Protein AF-A0A967HI14-F1 (afdb_monomer_lite)

Secondary structure (DSSP, 8-state):
------SSPPSSS-EE-S---GGG----HHHHHHHTSS-TT-SSSSHHHHHHHHHHHTT---EE-TT-----------HHHHHHHHHHHHHHHHHHHH--

Structure (mmCIF, N/CA/C/O backbone):
data_AF-A0A967HI14-F1
#
_entry.id   AF-A0A967HI14-F1
#
loop_
_atom_site.group_PDB
_atom_site.id
_atom_site.type_symbol
_atom_site.label_atom_id
_atom_site.label_alt_id
_atom_site.label_comp_id
_atom_site.label_asym_id
_atom_site.label_entity_id
_atom_site.label_seq_id
_atom_site.pdbx_PDB_ins_code
_atom_site.Cartn_x
_atom_site.Cartn_y
_atom_site.Cartn_z
_atom_site.occupancy
_atom_site.B_iso_or_equiv
_atom_site.auth_seq_id
_atom_site.auth_comp_id
_atom_site.auth_asym_id
_atom_site.auth_atom_id
_atom_site.pdbx_PDB_model_num
ATOM 1 N N . VAL A 1 1 ? -11.064 11.615 -6.977 1.00 49.56 1 VAL A N 1
ATOM 2 C CA . VAL A 1 1 ? -10.741 11.127 -5.615 1.00 49.56 1 VAL A CA 1
ATOM 3 C C . VAL A 1 1 ? -9.392 11.714 -5.226 1.00 49.56 1 VAL A C 1
ATOM 5 O O . VAL A 1 1 ? -8.490 11.673 -6.054 1.00 49.56 1 VAL A O 1
ATOM 8 N N . ARG A 1 2 ? -9.273 12.355 -4.058 1.00 52.00 2 ARG A N 1
ATOM 9 C CA . ARG A 1 2 ? -8.016 12.944 -3.564 1.00 52.00 2 ARG A CA 1
ATOM 10 C C . ARG A 1 2 ? -7.444 11.979 -2.528 1.00 52.00 2 ARG A C 1
ATOM 12 O O . ARG A 1 2 ? -8.029 11.852 -1.464 1.00 52.00 2 ARG A O 1
ATOM 19 N N . ALA A 1 3 ? -6.359 11.289 -2.868 1.00 62.66 3 ALA A N 1
ATOM 20 C CA . ALA A 1 3 ? -5.620 10.463 -1.921 1.00 62.66 3 ALA A CA 1
ATOM 21 C C . ALA A 1 3 ? -4.571 11.336 -1.223 1.00 62.66 3 ALA A C 1
ATOM 23 O O . ALA A 1 3 ? -3.838 12.072 -1.888 1.00 62.66 3 ALA A O 1
ATOM 24 N N . GLU A 1 4 ? -4.508 11.275 0.102 1.00 71.94 4 GLU A N 1
ATOM 25 C CA . GLU A 1 4 ? -3.537 12.022 0.899 1.00 71.94 4 GLU A CA 1
ATOM 26 C C . GLU A 1 4 ? -2.624 11.058 1.646 1.00 71.94 4 GLU A C 1
ATOM 28 O O . GLU A 1 4 ? -3.076 10.061 2.203 1.00 71.94 4 GLU A O 1
ATOM 33 N N . HIS A 1 5 ? -1.328 11.364 1.667 1.00 72.94 5 HIS A N 1
ATOM 34 C CA . HIS A 1 5 ? -0.384 10.618 2.486 1.00 72.94 5 HIS A CA 1
ATOM 35 C C . HIS A 1 5 ? -0.426 11.169 3.914 1.00 72.94 5 HIS A C 1
ATOM 37 O O . HIS A 1 5 ? 0.051 12.279 4.175 1.00 72.94 5 HIS A O 1
ATOM 43 N N . ILE A 1 6 ? -1.013 10.394 4.826 1.00 76.75 6 ILE A N 1
ATOM 44 C CA . ILE A 1 6 ? -1.082 10.723 6.251 1.00 76.75 6 ILE A CA 1
ATOM 45 C C . ILE A 1 6 ? 0.327 10.597 6.837 1.00 76.75 6 ILE A C 1
ATOM 47 O O . ILE A 1 6 ? 0.860 9.500 6.968 1.00 76.75 6 ILE A O 1
ATOM 51 N N . ARG A 1 7 ? 0.946 11.733 7.175 1.00 71.12 7 ARG A N 1
ATOM 52 C CA . ARG A 1 7 ? 2.311 11.767 7.733 1.00 71.12 7 ARG A CA 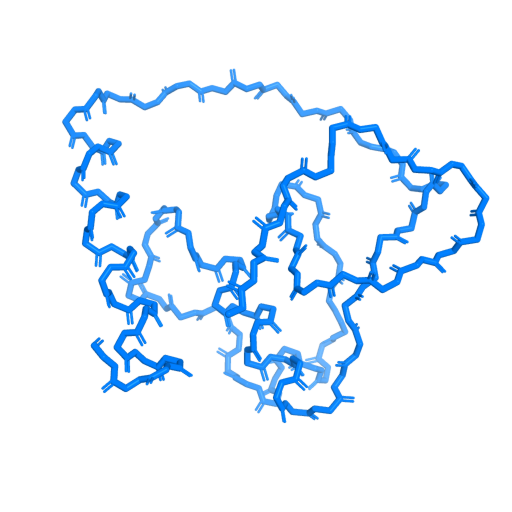1
ATOM 53 C C . ARG A 1 7 ? 2.360 11.447 9.223 1.00 71.12 7 ARG A C 1
ATOM 55 O O . ARG A 1 7 ? 3.368 10.935 9.694 1.00 71.12 7 ARG A O 1
ATOM 62 N N . GLU A 1 8 ? 1.289 11.759 9.943 1.00 79.50 8 GLU A N 1
ATOM 63 C CA . GLU A 1 8 ? 1.150 11.491 11.372 1.00 79.50 8 GLU A CA 1
ATOM 64 C C . GLU A 1 8 ? -0.063 10.597 11.587 1.00 79.50 8 GLU A C 1
ATOM 66 O O . GLU A 1 8 ? -1.192 11.005 11.325 1.00 79.50 8 GLU A O 1
ATOM 71 N N . VAL A 1 9 ? 0.176 9.369 12.045 1.00 77.69 9 VAL A N 1
ATOM 72 C CA . VAL A 1 9 ? -0.884 8.406 12.345 1.00 77.69 9 VAL A CA 1
ATOM 73 C C . VAL A 1 9 ? -1.590 8.850 13.633 1.00 77.69 9 VAL A C 1
ATOM 75 O O . VAL A 1 9 ? -0.952 8.863 14.691 1.00 77.69 9 VAL A O 1
ATOM 78 N N . PRO A 1 10 ? -2.892 9.200 13.590 1.00 83.38 10 PRO A N 1
ATOM 79 C CA . PRO A 1 10 ? -3.648 9.515 14.793 1.00 83.38 10 PRO A CA 1
ATOM 80 C C . PRO A 1 10 ? -3.604 8.346 15.776 1.00 83.38 10 PRO A C 1
ATOM 82 O O . PRO A 1 10 ? -3.842 7.199 15.396 1.00 83.38 10 PRO A O 1
ATOM 85 N N . ARG A 1 11 ? -3.313 8.634 17.047 1.00 83.50 11 ARG A N 1
ATOM 86 C CA . ARG A 1 11 ? -3.329 7.625 18.113 1.00 83.50 11 ARG A CA 1
ATOM 87 C C . ARG A 1 11 ? -4.761 7.217 18.458 1.00 83.50 11 ARG A C 1
ATOM 89 O O . ARG A 1 11 ? -5.693 8.007 18.329 1.00 83.50 11 ARG A O 1
ATOM 96 N N . GLY A 1 12 ? -4.909 6.007 18.992 1.00 87.25 12 GLY A N 1
ATOM 97 C CA . GLY A 1 12 ? -6.172 5.510 19.532 1.00 87.25 12 GLY A CA 1
ATOM 98 C C . GLY A 1 1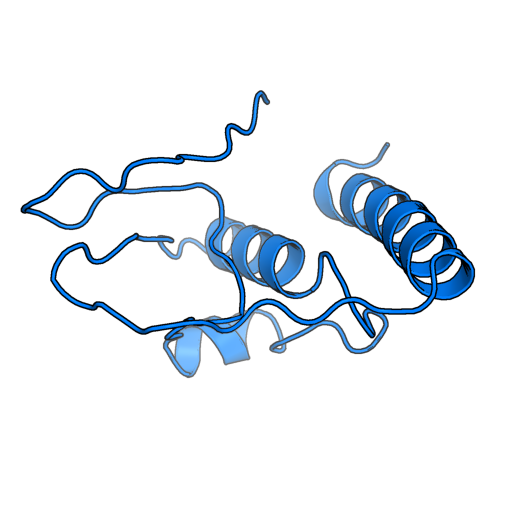2 ? -6.817 4.450 18.647 1.00 87.25 12 GLY A C 1
ATOM 99 O O . GLY A 1 12 ? -6.194 3.440 18.324 1.00 87.25 12 GLY A O 1
ATOM 100 N N . THR A 1 13 ? -8.093 4.637 18.322 1.00 91.62 13 THR A N 1
ATOM 101 C CA . THR A 1 13 ? -8.913 3.623 17.650 1.00 91.62 13 THR A CA 1
ATOM 102 C C . THR A 1 13 ? -8.537 3.441 16.178 1.00 91.62 13 THR A C 1
ATOM 104 O O . THR A 1 13 ? -8.240 4.435 15.511 1.00 91.62 13 THR A O 1
ATOM 107 N N . PRO A 1 14 ? -8.620 2.211 15.635 1.00 94.81 14 PRO A N 1
ATOM 108 C CA . PRO A 1 14 ? -8.435 1.976 14.208 1.00 94.81 14 PRO A CA 1
ATOM 109 C C . PRO A 1 14 ? -9.356 2.845 13.349 1.00 94.81 14 PRO A C 1
ATOM 111 O O . PRO A 1 14 ? -10.532 3.021 13.676 1.00 94.81 14 PRO A O 1
ATOM 114 N N . TYR A 1 15 ? -8.833 3.354 12.237 1.00 93.56 15 TYR A N 1
ATOM 115 C CA . TYR A 1 15 ? -9.567 4.236 11.330 1.00 93.56 15 TYR A CA 1
ATOM 116 C C . TYR A 1 15 ? -9.413 3.796 9.876 1.00 93.56 15 TYR A C 1
ATOM 118 O O . TYR A 1 15 ? -8.446 3.131 9.506 1.00 93.56 15 TYR A O 1
ATOM 126 N N . ARG A 1 16 ? -10.412 4.147 9.061 1.00 94.94 16 ARG A N 1
ATOM 127 C CA . ARG A 1 16 ? -10.493 3.769 7.646 1.00 94.94 16 ARG A CA 1
ATOM 128 C C . ARG A 1 16 ? -9.580 4.628 6.788 1.00 94.94 16 ARG A C 1
ATOM 130 O O . ARG A 1 16 ? -9.504 5.837 6.984 1.00 94.94 16 ARG A O 1
ATOM 137 N N . VAL A 1 17 ? -8.957 3.978 5.816 1.00 94.88 17 VAL A N 1
ATOM 138 C CA . VAL A 1 17 ? -8.165 4.593 4.749 1.00 94.88 17 VAL A CA 1
ATOM 139 C C . VAL A 1 17 ? -8.472 3.883 3.434 1.00 94.88 17 VAL A C 1
ATOM 141 O O . VAL A 1 17 ? -9.065 2.804 3.441 1.00 94.88 17 VAL A O 1
ATOM 144 N N . ASP A 1 18 ? -8.065 4.475 2.316 1.00 93.50 18 ASP A N 1
ATOM 145 C CA . ASP A 1 18 ? -8.234 3.850 0.999 1.00 93.50 18 ASP A CA 1
ATOM 146 C C . ASP A 1 18 ? -7.183 2.757 0.751 1.00 93.50 18 ASP A C 1
ATOM 148 O O . ASP A 1 18 ? -7.461 1.746 0.109 1.00 93.50 18 ASP A O 1
ATOM 152 N N . TRP A 1 19 ? -5.971 2.944 1.280 1.00 95.06 19 TRP A N 1
ATOM 153 C CA . TRP A 1 19 ? -4.852 2.019 1.131 1.00 95.06 19 TRP A CA 1
ATOM 154 C C . TRP A 1 19 ? -3.800 2.233 2.230 1.00 95.06 19 TRP A C 1
ATOM 156 O O . TRP A 1 19 ? -3.820 3.249 2.929 1.00 95.06 19 TRP A O 1
ATOM 166 N N . VAL A 1 20 ? -2.897 1.264 2.383 1.00 94.25 20 VAL A N 1
ATOM 167 C CA . VAL A 1 20 ? -1.730 1.315 3.278 1.00 94.25 20 VAL A CA 1
ATOM 168 C C . VAL A 1 20 ? -0.501 0.762 2.558 1.00 94.25 20 VAL A C 1
ATOM 170 O O . VAL A 1 20 ? -0.647 -0.062 1.653 1.00 94.25 20 VAL A O 1
ATOM 173 N N . ASP A 1 21 ? 0.689 1.180 2.987 1.00 91.31 21 ASP A N 1
ATOM 174 C CA . ASP A 1 21 ? 1.955 0.674 2.453 1.00 91.31 21 ASP A CA 1
ATOM 175 C C . ASP A 1 21 ? 2.150 -0.818 2.782 1.00 91.31 21 ASP A C 1
AT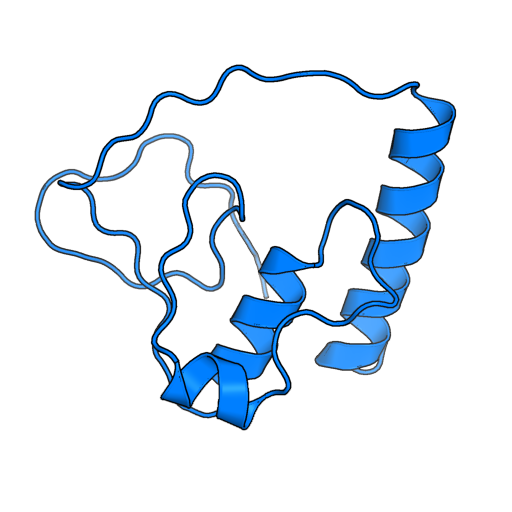OM 177 O O . ASP A 1 21 ? 1.926 -1.272 3.910 1.00 91.31 21 ASP A O 1
ATOM 181 N N . GLY A 1 22 ? 2.673 -1.575 1.816 1.00 91.31 22 GLY A N 1
ATOM 182 C CA . GLY A 1 22 ? 2.992 -2.997 1.969 1.00 91.31 22 GLY A CA 1
ATOM 183 C C . GLY A 1 22 ? 4.111 -3.306 2.974 1.00 91.31 22 GLY A C 1
ATOM 184 O O . GLY A 1 22 ? 4.280 -4.465 3.351 1.00 91.31 22 GLY A O 1
ATOM 185 N N . CYS A 1 23 ? 4.855 -2.299 3.450 1.00 91.00 23 CYS A N 1
ATOM 186 C CA . CYS A 1 23 ? 5.941 -2.481 4.423 1.00 91.00 23 CYS A CA 1
ATOM 187 C C . CYS A 1 23 ? 5.458 -3.041 5.772 1.00 91.00 23 CYS A C 1
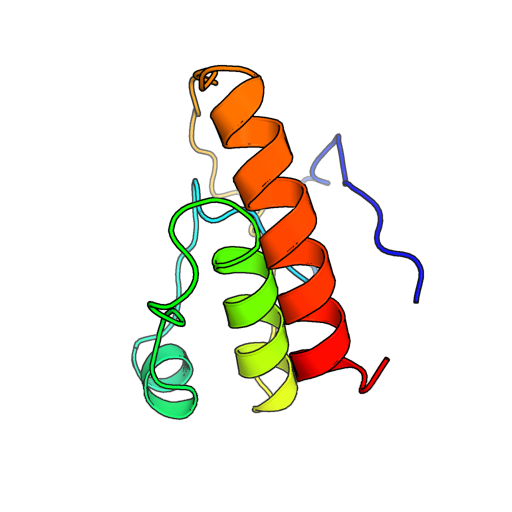ATOM 189 O O . CYS A 1 23 ? 6.224 -3.697 6.475 1.00 91.00 23 CYS A O 1
ATOM 191 N N . CYS A 1 24 ? 4.187 -2.813 6.121 1.00 92.25 24 CYS A N 1
ATOM 192 C CA . CYS A 1 24 ? 3.540 -3.388 7.294 1.00 92.25 24 CYS A CA 1
ATOM 193 C C . CYS A 1 24 ? 2.039 -3.581 7.028 1.00 92.25 24 CYS A C 1
ATOM 195 O O . CYS A 1 24 ? 1.198 -2.795 7.467 1.00 92.25 24 CYS A O 1
ATOM 197 N N . LEU A 1 25 ? 1.701 -4.658 6.317 1.00 95.25 25 LEU A N 1
ATOM 198 C CA . LEU A 1 25 ? 0.328 -5.020 5.965 1.00 95.25 25 LEU A CA 1
ATOM 199 C C . LEU A 1 25 ? -0.051 -6.379 6.565 1.00 95.25 25 LEU A C 1
ATOM 201 O O . LEU A 1 25 ? 0.629 -7.380 6.352 1.00 95.25 25 LEU A O 1
ATOM 205 N N . LEU A 1 26 ? -1.197 -6.429 7.247 1.00 96.31 26 LEU A N 1
ATOM 206 C CA . LEU A 1 26 ? -1.855 -7.677 7.627 1.00 96.31 26 LEU A CA 1
ATOM 207 C C . LEU A 1 26 ? -3.171 -7.811 6.860 1.00 96.31 26 LEU A C 1
ATOM 209 O O . LEU A 1 26 ? -4.044 -6.948 6.947 1.00 96.31 26 LEU A O 1
ATOM 213 N N . VAL A 1 27 ? -3.341 -8.924 6.150 1.00 96.94 27 VAL A N 1
ATOM 214 C CA . VAL A 1 27 ? -4.545 -9.219 5.366 1.00 96.94 27 VAL A CA 1
ATOM 215 C C . VAL A 1 27 ? -5.153 -10.547 5.804 1.00 96.94 27 VAL A C 1
ATOM 217 O O . VAL A 1 27 ? -4.452 -11.523 6.065 1.00 96.94 27 VAL A O 1
ATOM 220 N N . ARG A 1 28 ? -6.486 -10.607 5.894 1.00 98.00 28 ARG A N 1
ATOM 221 C CA . ARG A 1 28 ? -7.187 -11.876 6.139 1.00 98.00 28 ARG A CA 1
ATOM 222 C C . ARG A 1 28 ? -7.011 -12.784 4.925 1.00 98.00 28 ARG A C 1
ATOM 224 O O . ARG A 1 28 ? -7.284 -12.346 3.810 1.00 98.00 28 ARG A O 1
ATOM 231 N N . CYS A 1 29 ? -6.690 -14.061 5.136 1.00 98.06 29 CYS A N 1
ATOM 232 C CA . CYS A 1 29 ? -6.535 -15.024 4.038 1.00 98.06 29 CYS A CA 1
ATOM 233 C C . CYS A 1 29 ? -7.762 -15.067 3.115 1.00 98.06 29 CYS A C 1
ATOM 235 O O . CYS A 1 29 ? -7.609 -15.074 1.900 1.00 98.06 29 CYS A O 1
ATOM 237 N N . ALA A 1 30 ? -8.977 -15.013 3.675 1.00 98.31 30 ALA A N 1
ATOM 238 C CA . ALA A 1 30 ? -10.213 -14.977 2.891 1.00 98.31 30 ALA A CA 1
ATOM 239 C C . ALA A 1 30 ? -10.338 -13.715 2.014 1.00 98.31 30 ALA A C 1
ATOM 241 O O . ALA A 1 30 ? -10.805 -13.805 0.884 1.00 98.31 30 ALA A O 1
ATOM 242 N N . ALA A 1 31 ? -9.891 -12.555 2.507 1.00 98.12 31 ALA A N 1
ATOM 243 C CA . ALA A 1 31 ? -9.912 -11.309 1.744 1.00 98.12 31 ALA A CA 1
ATOM 244 C C . ALA A 1 31 ? -8.891 -11.340 0.598 1.00 98.12 31 ALA A C 1
ATOM 246 O O . ALA A 1 31 ? -9.222 -10.972 -0.524 1.00 98.12 31 ALA A O 1
ATOM 247 N N . ALA A 1 32 ? -7.679 -11.841 0.862 1.00 97.88 32 ALA A N 1
ATOM 248 C CA . ALA A 1 32 ? -6.655 -12.019 -0.166 1.00 97.88 32 ALA A CA 1
ATOM 249 C C . ALA A 1 32 ? -7.095 -13.032 -1.237 1.00 97.88 32 ALA A C 1
ATOM 251 O O . ALA A 1 32 ? -7.004 -12.745 -2.429 1.00 97.88 32 ALA A O 1
ATOM 252 N N . ALA A 1 33 ? -7.631 -14.184 -0.824 1.00 98.00 33 ALA A N 1
ATOM 253 C CA . ALA A 1 33 ? -8.117 -15.220 -1.734 1.00 98.00 33 ALA A CA 1
ATOM 254 C C . ALA A 1 33 ? -9.272 -14.728 -2.620 1.00 98.00 33 ALA A C 1
ATOM 256 O O . ALA A 1 33 ? -9.303 -15.053 -3.803 1.00 98.00 33 ALA A O 1
ATOM 257 N N . ALA A 1 34 ? -10.177 -13.898 -2.086 1.00 97.94 34 ALA A N 1
ATOM 258 C CA . ALA A 1 34 ? -11.305 -13.345 -2.839 1.00 97.94 34 ALA A CA 1
ATOM 259 C C . ALA A 1 34 ? -10.887 -12.475 -4.037 1.00 97.94 34 ALA A C 1
ATOM 261 O O . ALA A 1 34 ? -11.674 -12.299 -4.963 1.00 97.94 34 ALA A O 1
ATOM 262 N N . VAL A 1 35 ? -9.664 -11.936 -4.029 1.00 97.62 35 VAL A N 1
ATOM 263 C CA . VAL A 1 35 ? -9.156 -11.055 -5.091 1.00 97.62 35 VAL A CA 1
ATOM 264 C C . VAL A 1 35 ? -7.933 -11.614 -5.820 1.00 97.62 35 VAL A C 1
ATOM 266 O O . VAL A 1 35 ? -7.384 -10.922 -6.675 1.00 97.62 35 VAL A O 1
ATOM 269 N N . GLY A 1 36 ? -7.497 -12.835 -5.490 1.00 97.56 36 GLY A N 1
ATOM 270 C CA . GLY A 1 36 ? -6.319 -13.474 -6.088 1.00 97.56 36 GLY A CA 1
ATOM 271 C C . GLY A 1 36 ? -4.966 -12.993 -5.548 1.00 97.56 36 GLY A C 1
ATOM 272 O O . GLY A 1 36 ? -3.955 -13.201 -6.202 1.00 97.56 36 GLY A O 1
ATOM 273 N N . GLY A 1 37 ? -4.919 -12.357 -4.372 1.00 97.06 37 GLY A N 1
ATOM 274 C CA . GLY A 1 37 ? -3.670 -11.875 -3.769 1.00 97.06 37 GLY A CA 1
ATOM 275 C C . GLY A 1 37 ? -3.073 -10.652 -4.476 1.00 97.06 37 GLY A C 1
ATOM 276 O O . GLY A 1 37 ? -3.809 -9.812 -5.006 1.00 97.06 37 GLY A O 1
ATOM 277 N N . PHE A 1 38 ? -1.747 -10.510 -4.431 1.00 97.38 38 PHE A N 1
ATOM 278 C CA . PHE A 1 38 ? -1.032 -9.468 -5.175 1.00 97.38 38 PHE A CA 1
ATOM 279 C C . PHE A 1 38 ? -1.092 -9.745 -6.682 1.00 97.38 38 PHE A C 1
ATOM 281 O O . PHE A 1 38 ? -1.071 -10.892 -7.110 1.00 97.38 38 PHE A O 1
ATOM 288 N N . ASP A 1 39 ? -1.182 -8.685 -7.484 1.00 97.19 39 ASP A N 1
ATOM 289 C CA . ASP A 1 39 ? -1.102 -8.797 -8.942 1.00 97.19 39 ASP A CA 1
ATOM 290 C C . ASP A 1 39 ? 0.380 -8.872 -9.346 1.00 97.19 39 ASP A C 1
ATOM 292 O O . ASP A 1 39 ? 1.113 -7.895 -9.197 1.00 97.19 39 ASP A O 1
ATOM 296 N N . GLU A 1 40 ? 0.814 -10.041 -9.820 1.00 96.62 40 GLU A N 1
ATOM 297 C CA . GLU A 1 40 ? 2.220 -10.368 -10.114 1.00 96.62 40 GLU A CA 1
ATOM 298 C C . GLU A 1 40 ? 2.834 -9.532 -11.245 1.00 96.62 40 GLU A C 1
ATOM 300 O O . GLU A 1 40 ? 4.054 -9.483 -11.401 1.00 96.62 40 GLU A O 1
ATOM 305 N N . ASP A 1 41 ? 2.019 -8.813 -12.017 1.00 96.31 41 ASP A N 1
ATOM 306 C CA . ASP A 1 41 ? 2.543 -7.884 -13.013 1.00 96.31 41 ASP A CA 1
ATOM 307 C C . ASP A 1 41 ? 3.150 -6.619 -12.375 1.00 96.31 41 ASP A C 1
ATOM 309 O O . ASP A 1 41 ? 3.872 -5.865 -13.045 1.00 96.31 41 ASP A O 1
ATOM 313 N N . TYR A 1 42 ? 2.869 -6.351 -11.096 1.00 96.62 42 TYR A N 1
ATOM 314 C CA . TYR A 1 42 ? 3.610 -5.372 -10.307 1.00 96.62 42 TYR A CA 1
ATOM 315 C C . TYR A 1 42 ? 4.846 -6.037 -9.692 1.00 96.62 42 TYR A C 1
ATOM 317 O O . TYR A 1 42 ? 4.747 -7.036 -8.992 1.00 96.62 42 TYR A O 1
ATOM 325 N N . PHE A 1 43 ? 6.020 -5.446 -9.924 1.00 93.56 43 PHE A N 1
ATOM 326 C CA . PHE A 1 43 ? 7.249 -5.839 -9.227 1.00 93.56 43 PHE A CA 1
ATOM 327 C C . PHE A 1 43 ? 7.530 -4.951 -8.005 1.00 93.56 43 PHE A C 1
ATOM 329 O O . PHE A 1 43 ? 7.855 -5.455 -6.939 1.00 93.56 43 PHE A O 1
ATOM 336 N N . LEU A 1 44 ? 7.421 -3.626 -8.164 1.00 92.81 44 LEU A N 1
ATOM 337 C CA . LEU A 1 44 ? 7.671 -2.634 -7.117 1.00 92.81 44 LEU A CA 1
ATOM 338 C C . LEU A 1 44 ? 6.784 -1.407 -7.350 1.00 92.81 44 LEU A C 1
ATOM 340 O O . LEU A 1 44 ? 6.713 -0.933 -8.485 1.00 92.81 44 LEU A O 1
ATOM 344 N N . TYR A 1 45 ? 6.199 -0.855 -6.290 1.00 94.44 45 TYR A N 1
ATOM 345 C CA . TYR A 1 45 ? 5.253 0.266 -6.293 1.00 94.44 45 TYR A CA 1
ATOM 346 C C . TYR A 1 45 ? 3.881 -0.055 -6.913 1.00 94.44 45 TYR A C 1
ATOM 348 O O . TYR A 1 45 ? 3.797 -0.511 -8.058 1.00 94.44 45 TYR A O 1
ATOM 356 N N . TYR A 1 46 ? 2.819 0.359 -6.207 1.00 96.88 46 TYR A N 1
ATOM 357 C CA . TYR A 1 46 ? 1.384 0.189 -6.509 1.00 96.88 46 TYR A CA 1
ATOM 358 C C . TYR A 1 46 ? 0.806 -1.217 -6.307 1.00 96.88 46 TYR A C 1
ATOM 360 O O . TYR A 1 46 ? -0.412 -1.360 -6.402 1.00 96.88 46 TYR A O 1
ATOM 368 N N . GLU A 1 47 ? 1.601 -2.244 -6.013 1.00 97.44 47 GLU A N 1
ATOM 369 C CA . GLU A 1 47 ? 1.093 -3.591 -5.724 1.00 97.44 47 GLU A CA 1
ATOM 370 C C . GLU A 1 47 ? 0.170 -3.618 -4.496 1.00 97.44 47 GLU A C 1
ATOM 372 O O . GLU A 1 47 ? -0.860 -4.294 -4.488 1.00 97.44 47 GLU A O 1
ATOM 377 N N . ASP A 1 48 ? 0.522 -2.837 -3.480 1.00 96.62 48 ASP A N 1
ATOM 378 C CA . ASP A 1 48 ? -0.188 -2.670 -2.218 1.00 96.62 48 ASP A CA 1
ATOM 379 C C . ASP A 1 48 ? -1.443 -1.807 -2.374 1.00 96.62 48 ASP A C 1
ATOM 381 O O . ASP A 1 48 ? -2.524 -2.203 -1.930 1.00 96.62 48 ASP A O 1
ATOM 385 N N . ALA A 1 49 ? -1.339 -0.681 -3.081 1.00 96.56 49 ALA A N 1
ATOM 386 C CA . ALA A 1 49 ? -2.478 0.159 -3.431 1.00 96.56 49 ALA A CA 1
ATOM 387 C C . ALA A 1 49 ? -3.502 -0.601 -4.295 1.00 96.56 49 ALA A C 1
ATOM 389 O O . ALA A 1 49 ? -4.704 -0.522 -4.044 1.00 96.56 49 ALA A O 1
ATOM 390 N N . ASP A 1 50 ? -3.046 -1.382 -5.282 1.00 97.62 50 ASP A N 1
ATOM 391 C CA . ASP A 1 50 ? -3.904 -2.221 -6.126 1.00 97.62 50 ASP A CA 1
ATOM 392 C C . ASP A 1 50 ? -4.590 -3.334 -5.326 1.00 97.62 50 ASP A C 1
ATOM 394 O O . ASP A 1 50 ? -5.786 -3.578 -5.508 1.00 97.62 50 ASP A O 1
ATOM 398 N N . LEU A 1 51 ? -3.863 -3.988 -4.413 1.00 97.94 51 LEU A N 1
ATOM 399 C CA . LEU A 1 51 ? -4.450 -4.966 -3.501 1.00 97.94 51 LEU A CA 1
ATOM 400 C C . LEU A 1 51 ? -5.523 -4.321 -2.615 1.00 97.94 51 LEU A C 1
ATOM 402 O O . LEU A 1 51 ? -6.633 -4.849 -2.539 1.00 97.94 51 LEU A O 1
ATOM 406 N N . CYS A 1 52 ? -5.227 -3.178 -1.991 1.00 97.62 52 CYS A N 1
ATOM 407 C CA . CYS A 1 52 ? -6.177 -2.446 -1.151 1.00 97.62 52 CYS A CA 1
ATOM 408 C C . CYS A 1 52 ? -7.435 -2.060 -1.932 1.00 97.62 52 CYS A C 1
ATOM 410 O O . CYS A 1 52 ? -8.542 -2.326 -1.467 1.00 97.62 52 CYS A O 1
ATOM 412 N N . GLN A 1 53 ? -7.281 -1.531 -3.148 1.00 97.19 53 GLN A N 1
ATOM 413 C CA . GLN A 1 53 ? -8.408 -1.152 -3.997 1.00 97.19 53 GLN A CA 1
ATOM 414 C C . GLN A 1 53 ? -9.313 -2.350 -4.311 1.00 97.19 53 GLN A C 1
ATOM 416 O O . GLN A 1 53 ? -10.531 -2.274 -4.137 1.00 97.19 53 GLN A O 1
ATOM 421 N N . ARG A 1 54 ? -8.731 -3.483 -4.729 1.00 97.50 54 ARG A N 1
ATOM 422 C CA . ARG A 1 54 ? -9.496 -4.699 -5.052 1.00 97.50 54 ARG A CA 1
ATOM 423 C C . ARG A 1 54 ? -10.177 -5.297 -3.826 1.00 97.50 54 ARG A C 1
ATOM 425 O O . ARG A 1 54 ? -11.345 -5.672 -3.902 1.00 97.50 54 ARG A O 1
ATOM 432 N N . VAL A 1 55 ? -9.474 -5.369 -2.696 1.00 97.94 55 VAL A N 1
ATOM 433 C CA . VAL A 1 55 ? -10.025 -5.861 -1.423 1.00 97.94 55 VAL A CA 1
ATOM 434 C C . VAL A 1 55 ? -11.170 -4.957 -0.949 1.00 97.94 55 VAL A C 1
ATOM 436 O O . VAL A 1 55 ? -12.218 -5.462 -0.543 1.00 97.94 55 VAL A O 1
ATOM 439 N N . GLY A 1 56 ? -11.015 -3.637 -1.076 1.00 97.12 56 GLY A N 1
ATOM 440 C CA . GLY A 1 56 ? -12.060 -2.652 -0.799 1.00 97.12 56 GLY A CA 1
ATOM 441 C C . GLY A 1 56 ? -13.290 -2.823 -1.692 1.00 97.12 56 GLY A C 1
ATOM 442 O O . GLY A 1 56 ? -14.414 -2.871 -1.194 1.00 97.12 56 GLY A O 1
ATOM 443 N N . HIS A 1 57 ? -13.093 -3.007 -3.001 1.00 96.25 57 HIS A N 1
ATOM 444 C CA . HIS A 1 57 ? -14.176 -3.291 -3.952 1.00 96.25 57 HIS A CA 1
ATOM 445 C C . HIS A 1 57 ? -14.900 -4.614 -3.654 1.00 96.25 57 HIS A C 1
ATOM 447 O O . HIS A 1 57 ? -16.096 -4.729 -3.910 1.00 96.25 57 HIS A O 1
ATOM 453 N N . ALA A 1 58 ? -14.207 -5.593 -3.065 1.00 97.38 58 ALA A N 1
ATOM 454 C CA . ALA A 1 58 ? -14.794 -6.842 -2.582 1.00 97.38 58 ALA A CA 1
ATOM 455 C C . ALA A 1 58 ? -15.536 -6.700 -1.231 1.00 97.38 58 ALA A C 1
ATOM 457 O O . ALA A 1 58 ? -15.939 -7.702 -0.642 1.00 97.38 58 ALA A O 1
ATOM 458 N N . GLY A 1 59 ? -15.723 -5.473 -0.729 1.00 97.50 59 GLY A N 1
ATOM 459 C CA . GLY A 1 59 ? -16.511 -5.167 0.470 1.00 97.50 59 GLY A CA 1
ATOM 460 C C . GLY A 1 59 ? -15.732 -5.222 1.786 1.00 97.50 59 GLY A C 1
ATOM 461 O O . GLY A 1 59 ? -16.315 -5.045 2.859 1.00 97.50 59 GLY A O 1
ATOM 462 N N . TRP A 1 60 ? -14.419 -5.450 1.741 1.00 98.12 60 TRP A N 1
ATOM 463 C CA . TRP A 1 60 ? -13.581 -5.428 2.935 1.00 98.12 60 TRP A CA 1
ATOM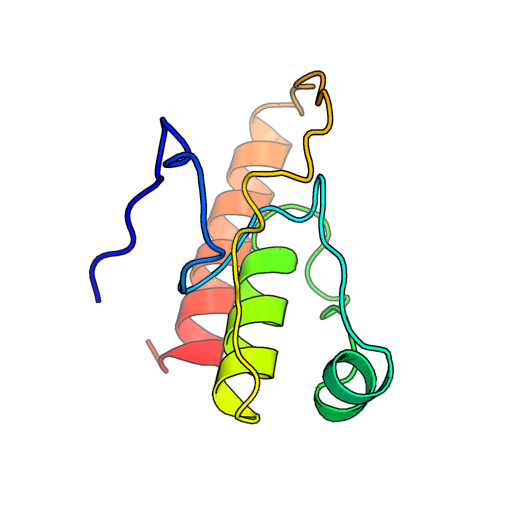 464 C C . TRP A 1 60 ? -13.157 -4.004 3.289 1.00 98.12 60 TRP A C 1
ATOM 466 O O . TRP A 1 60 ? -13.194 -3.078 2.489 1.00 98.12 60 TRP A O 1
ATOM 476 N N . SER A 1 61 ? -12.756 -3.820 4.541 1.00 97.44 61 SER A N 1
ATOM 477 C CA . SER A 1 61 ? -12.328 -2.524 5.061 1.00 97.44 61 SER A CA 1
ATOM 478 C C . SER A 1 61 ? -10.813 -2.483 5.189 1.00 97.44 61 SER A C 1
ATOM 480 O O . SER A 1 61 ? -10.235 -3.416 5.744 1.00 97.44 61 SER A O 1
ATOM 482 N N . ILE A 1 62 ? -10.198 -1.392 4.737 1.00 97.50 62 ILE A N 1
ATOM 483 C CA . ILE A 1 62 ? -8.780 -1.111 4.944 1.00 97.50 62 ILE A CA 1
ATOM 484 C C . ILE A 1 62 ? -8.680 -0.165 6.137 1.00 97.50 62 ILE A C 1
ATOM 486 O O . ILE A 1 62 ? -9.396 0.837 6.216 1.00 97.50 62 ILE A O 1
ATOM 490 N N . LEU A 1 63 ? -7.849 -0.535 7.107 1.00 95.81 63 LEU A N 1
ATOM 491 C CA . LEU A 1 63 ? -7.721 0.169 8.374 1.00 95.81 63 LEU A CA 1
ATOM 492 C C . LEU A 1 63 ? -6.249 0.368 8.710 1.00 95.81 63 LEU A C 1
ATOM 494 O O . LEU A 1 63 ? -5.448 -0.551 8.548 1.00 95.81 63 LEU A O 1
ATOM 498 N N . VAL A 1 64 ? -5.932 1.524 9.280 1.00 95.19 64 VAL A N 1
ATOM 499 C CA . VAL A 1 64 ? -4.707 1.696 10.061 1.00 95.19 64 VAL A CA 1
ATOM 500 C C . VAL A 1 64 ? -5.009 1.294 11.501 1.00 95.19 64 VAL A C 1
ATOM 502 O O . VAL A 1 64 ? -6.041 1.685 12.049 1.00 95.19 64 VAL A O 1
ATOM 505 N N . ALA A 1 65 ? -4.121 0.511 12.115 1.00 94.44 65 ALA A N 1
ATOM 506 C CA . ALA A 1 65 ? -4.185 0.133 13.524 1.00 94.44 65 ALA A CA 1
ATOM 507 C C . ALA A 1 65 ? -3.100 0.899 14.306 1.00 94.44 65 ALA A C 1
ATOM 509 O O . ALA A 1 65 ? -1.963 0.440 14.342 1.00 94.44 65 ALA A O 1
ATOM 510 N N . PRO A 1 66 ? -3.415 2.042 14.951 1.00 92.25 66 PRO A N 1
ATOM 511 C CA . PRO A 1 66 ? -2.398 2.926 15.533 1.00 92.25 66 PRO A CA 1
ATOM 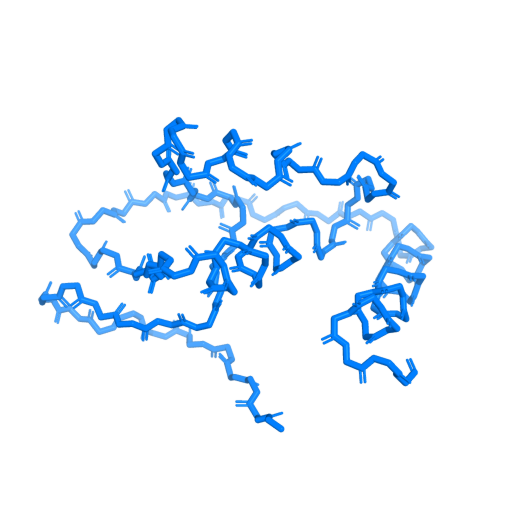512 C C . PRO A 1 66 ? -1.547 2.300 16.640 1.00 92.25 66 PRO A C 1
ATOM 514 O O . PRO A 1 66 ? -0.471 2.799 16.927 1.00 92.25 66 PRO A O 1
ATOM 517 N N . GLY A 1 67 ? -2.038 1.238 17.288 1.00 90.81 67 GLY A N 1
ATOM 518 C CA . GLY A 1 67 ? -1.287 0.505 18.312 1.00 90.81 67 GLY A CA 1
ATOM 519 C C . GLY A 1 67 ? -0.313 -0.541 17.759 1.00 90.81 67 GLY A C 1
ATOM 520 O O . GLY A 1 67 ? 0.414 -1.146 18.541 1.00 90.81 67 GLY A O 1
ATOM 521 N N . ALA A 1 68 ? -0.319 -0.793 16.447 1.00 90.94 68 ALA A N 1
ATOM 522 C CA . ALA A 1 68 ? 0.615 -1.691 15.781 1.00 90.94 68 ALA A CA 1
ATOM 523 C C . ALA A 1 68 ? 1.704 -0.858 15.094 1.00 90.94 68 ALA A C 1
ATOM 525 O O . ALA A 1 68 ? 1.498 -0.325 14.005 1.00 90.94 68 ALA A O 1
ATOM 526 N N . GLU A 1 69 ? 2.854 -0.736 15.752 1.00 89.75 69 GLU A N 1
ATOM 527 C CA . GLU A 1 69 ? 3.986 0.057 15.272 1.00 89.75 69 GLU A CA 1
ATOM 528 C C . GLU A 1 69 ? 5.131 -0.856 14.814 1.00 89.75 69 GLU A C 1
ATOM 530 O O . GLU A 1 69 ? 5.511 -1.798 15.512 1.00 89.75 69 GLU A O 1
ATOM 535 N N . VAL A 1 70 ? 5.692 -0.564 13.638 1.00 89.88 70 VAL A N 1
ATOM 536 C CA . VAL A 1 70 ? 6.846 -1.266 13.060 1.00 89.88 70 VAL A CA 1
ATOM 537 C C . VAL A 1 70 ? 7.830 -0.230 12.519 1.00 89.88 70 VAL A C 1
ATOM 539 O O . VAL A 1 70 ? 7.438 0.712 11.832 1.00 89.88 70 VAL A O 1
ATOM 542 N N . GLY A 1 71 ? 9.117 -0.400 12.831 1.00 90.62 71 GLY A N 1
ATOM 543 C CA . GLY A 1 71 ? 10.188 0.402 12.241 1.00 90.62 71 GLY A CA 1
ATOM 544 C C . GLY A 1 71 ? 10.479 -0.046 10.810 1.00 90.62 71 GLY A C 1
ATOM 545 O O . GLY A 1 71 ? 10.635 -1.239 10.561 1.00 90.62 71 GLY A O 1
ATOM 546 N N . HIS A 1 72 ? 10.565 0.901 9.875 1.00 87.31 72 HIS A N 1
ATOM 547 C CA . HIS A 1 72 ? 10.886 0.623 8.476 1.00 87.31 72 HIS A CA 1
ATOM 548 C C . HIS A 1 72 ? 12.050 1.498 8.005 1.00 87.31 72 HIS A C 1
ATOM 550 O O . HIS A 1 72 ? 11.903 2.711 7.819 1.00 87.31 72 HIS A O 1
ATOM 556 N N . ASP A 1 73 ? 13.198 0.861 7.781 1.00 91.38 73 ASP A N 1
ATOM 557 C CA . ASP A 1 73 ? 14.374 1.512 7.218 1.00 91.38 73 ASP A CA 1
ATOM 558 C C . ASP A 1 73 ? 14.200 1.703 5.714 1.00 91.38 73 ASP A C 1
ATOM 560 O O . ASP A 1 73 ? 14.121 0.756 4.928 1.00 91.38 73 ASP A O 1
ATOM 564 N N . LYS A 1 74 ? 14.143 2.966 5.295 1.00 81.69 74 LYS A N 1
ATOM 565 C CA . LYS A 1 74 ? 13.927 3.309 3.892 1.00 81.69 74 LYS A CA 1
ATOM 566 C C . LYS A 1 74 ? 15.189 3.031 3.088 1.00 81.69 74 LYS A C 1
ATOM 568 O O . LYS A 1 74 ? 16.220 3.665 3.295 1.00 81.69 74 LYS A O 1
ATOM 573 N N . SER A 1 75 ? 15.066 2.138 2.116 1.00 85.25 75 SER A N 1
ATOM 574 C CA . SER A 1 75 ? 16.079 1.917 1.085 1.00 85.25 75 SER A CA 1
ATOM 575 C C . SER A 1 75 ? 15.686 2.616 -0.213 1.00 85.25 75 SER A C 1
ATOM 577 O O . SER A 1 75 ? 14.504 2.788 -0.515 1.00 85.25 75 SER A O 1
ATOM 579 N N . ALA A 1 76 ? 16.684 3.026 -0.990 1.00 88.31 76 ALA A N 1
ATOM 580 C CA . ALA A 1 76 ? 16.476 3.614 -2.305 1.00 88.31 76 ALA A CA 1
ATOM 581 C C . ALA A 1 76 ? 16.819 2.600 -3.399 1.00 88.31 76 ALA A C 1
ATOM 583 O O . ALA A 1 76 ? 17.774 1.833 -3.278 1.00 88.31 76 ALA A O 1
ATOM 584 N N . VAL A 1 77 ? 16.063 2.634 -4.493 1.00 92.31 77 VAL A N 1
ATOM 585 C CA . VAL A 1 77 ? 16.403 1.926 -5.732 1.00 92.31 77 VAL A CA 1
ATOM 586 C C . VAL A 1 77 ? 17.054 2.898 -6.720 1.00 92.31 77 VAL A C 1
ATOM 588 O O . VAL A 1 77 ? 16.849 4.111 -6.600 1.00 92.31 77 VAL A O 1
ATOM 591 N N . PRO A 1 78 ? 17.812 2.412 -7.722 1.00 96.81 78 PRO A N 1
ATOM 592 C CA . PRO A 1 78 ? 18.331 3.267 -8.782 1.00 96.81 78 PRO A CA 1
ATOM 593 C C . PRO A 1 78 ? 17.225 4.119 -9.410 1.00 96.81 78 PRO A C 1
ATOM 595 O O . PRO A 1 78 ? 16.135 3.616 -9.694 1.00 96.81 78 PRO A O 1
ATOM 598 N N . ALA A 1 79 ? 17.514 5.395 -9.676 1.00 95.56 79 ALA A N 1
ATOM 599 C CA . ALA A 1 79 ? 16.521 6.347 -10.174 1.00 95.56 79 ALA A CA 1
ATOM 600 C C . ALA A 1 79 ? 15.800 5.847 -11.439 1.00 95.56 79 ALA A C 1
ATOM 602 O O . ALA A 1 79 ? 14.586 5.984 -11.555 1.00 95.56 79 ALA A O 1
ATOM 603 N N . ALA A 1 80 ? 16.521 5.193 -12.355 1.00 96.56 80 ALA A N 1
ATOM 604 C CA . ALA A 1 80 ? 15.932 4.598 -13.553 1.00 96.56 80 ALA A CA 1
ATOM 605 C C . ALA A 1 80 ? 14.861 3.540 -13.225 1.00 96.56 80 ALA A C 1
ATOM 607 O O . ALA A 1 80 ? 13.789 3.554 -13.827 1.00 96.56 80 ALA A O 1
ATOM 608 N N . HIS A 1 81 ? 15.111 2.665 -12.243 1.00 96.38 81 HIS A N 1
ATOM 609 C CA . HIS A 1 81 ? 14.128 1.675 -11.792 1.00 96.38 81 HIS A CA 1
ATOM 610 C C . HIS A 1 81 ? 12.943 2.349 -11.105 1.00 96.38 81 HIS A C 1
ATOM 612 O O . HIS A 1 81 ? 11.801 2.002 -11.400 1.00 96.38 81 HIS A O 1
ATOM 618 N N . TYR A 1 82 ? 13.200 3.346 -10.249 1.00 95.75 82 TYR A N 1
ATOM 619 C CA . TYR A 1 82 ? 12.140 4.129 -9.613 1.00 95.75 82 TYR A CA 1
ATOM 620 C C . TYR A 1 82 ? 11.198 4.729 -10.660 1.00 95.75 82 TYR A C 1
ATOM 622 O O . TYR A 1 82 ? 9.999 4.462 -10.640 1.00 95.75 82 TYR A O 1
ATOM 630 N N . PHE A 1 83 ? 11.735 5.485 -11.623 1.00 96.75 83 PHE A N 1
ATOM 631 C CA . PHE A 1 83 ? 10.922 6.139 -12.646 1.00 96.75 83 PHE A CA 1
ATOM 632 C C . PHE A 1 83 ? 10.222 5.142 -13.568 1.00 96.75 83 PHE A C 1
ATOM 634 O O . PHE A 1 83 ? 9.057 5.364 -13.907 1.00 96.75 83 PHE A O 1
ATOM 641 N N . HIS A 1 84 ? 10.888 4.046 -13.943 1.00 96.94 84 HIS A N 1
ATOM 642 C CA . HIS A 1 84 ? 10.286 2.991 -14.755 1.00 96.94 84 HIS A CA 1
ATOM 643 C C . HIS A 1 84 ? 9.061 2.385 -14.062 1.00 96.94 84 HIS A C 1
ATOM 645 O O . HIS A 1 84 ? 7.956 2.440 -14.609 1.00 96.94 84 HIS A O 1
ATOM 651 N N . TYR A 1 85 ? 9.236 1.854 -12.848 1.00 97.44 85 TYR A N 1
ATOM 652 C CA . TYR A 1 85 ? 8.161 1.174 -12.132 1.00 97.44 85 TYR A CA 1
ATOM 653 C C . TYR A 1 85 ? 7.063 2.143 -11.701 1.00 97.44 85 TYR A C 1
ATOM 655 O O . TYR A 1 85 ? 5.896 1.880 -11.975 1.00 97.44 85 TYR A O 1
ATOM 663 N N . MET A 1 86 ? 7.410 3.305 -11.140 1.00 96.12 86 MET A N 1
ATOM 664 C CA . MET A 1 86 ? 6.432 4.314 -10.722 1.00 96.12 86 MET A CA 1
ATOM 665 C C . MET A 1 86 ? 5.551 4.771 -11.892 1.00 96.12 86 MET A C 1
ATOM 667 O O . MET A 1 86 ? 4.333 4.855 -11.757 1.00 96.12 86 MET A O 1
ATOM 671 N N . THR A 1 87 ? 6.139 5.034 -13.064 1.00 96.69 87 THR A N 1
ATOM 672 C CA . THR A 1 87 ? 5.383 5.511 -14.234 1.00 96.69 87 THR A CA 1
ATOM 673 C C . THR A 1 87 ? 4.504 4.411 -14.820 1.00 96.69 87 THR A C 1
ATOM 675 O O . THR A 1 87 ? 3.302 4.622 -15.009 1.00 96.69 87 THR A O 1
ATOM 678 N N . ARG A 1 88 ? 5.087 3.231 -15.078 1.00 97.25 88 ARG A N 1
ATOM 679 C CA . ARG A 1 88 ? 4.384 2.071 -15.644 1.00 97.25 88 ARG A CA 1
ATOM 680 C C . ARG A 1 88 ? 3.223 1.644 -14.748 1.00 97.25 88 ARG A C 1
ATOM 682 O O . ARG A 1 88 ? 2.106 1.456 -15.228 1.00 97.25 88 ARG A O 1
ATOM 689 N N . ASN A 1 89 ? 3.486 1.514 -13.450 1.00 97.81 89 ASN A N 1
ATOM 690 C CA . ASN A 1 89 ? 2.532 0.970 -12.492 1.00 97.81 89 ASN A CA 1
ATOM 691 C C . ASN A 1 89 ? 1.443 1.970 -12.139 1.00 97.81 89 ASN A C 1
ATOM 693 O O . ASN A 1 89 ? 0.290 1.566 -12.039 1.00 97.81 89 ASN A O 1
ATOM 697 N N . ARG A 1 90 ? 1.759 3.271 -12.076 1.00 96.06 90 ARG A N 1
ATOM 698 C CA . ARG A 1 90 ? 0.733 4.309 -11.953 1.00 96.06 90 ARG A CA 1
ATOM 699 C C . ARG A 1 90 ? -0.273 4.211 -13.093 1.00 96.06 90 ARG A C 1
ATOM 701 O O . ARG A 1 90 ? -1.466 4.115 -12.838 1.00 96.06 90 ARG A O 1
ATOM 708 N N . TYR A 1 91 ? 0.194 4.198 -14.342 1.00 96.12 91 TYR A N 1
ATOM 709 C CA . TYR A 1 91 ? -0.704 4.087 -15.495 1.00 96.12 91 TYR A CA 1
ATOM 710 C C . TYR A 1 91 ? -1.536 2.796 -15.454 1.00 96.12 91 TYR A C 1
ATOM 712 O O . TYR A 1 91 ? -2.753 2.841 -15.622 1.00 96.12 91 TYR A O 1
ATOM 720 N N . ARG A 1 92 ? -0.903 1.653 -15.157 1.00 96.56 92 ARG A N 1
ATOM 721 C CA . ARG A 1 92 ? -1.598 0.368 -15.001 1.00 96.56 92 ARG A CA 1
ATOM 722 C C . ARG A 1 92 ? -2.694 0.433 -13.934 1.00 96.56 92 ARG A C 1
ATOM 724 O O . ARG A 1 92 ? -3.811 0.004 -14.213 1.00 96.56 92 ARG A O 1
ATOM 731 N N . PHE A 1 93 ? -2.383 0.969 -12.756 1.00 97.06 93 PHE A N 1
ATOM 732 C CA . PHE A 1 93 ? -3.312 1.092 -11.635 1.00 97.06 93 PHE A CA 1
ATOM 733 C C . PHE A 1 93 ? -4.535 1.928 -12.012 1.00 97.06 93 PHE A C 1
ATOM 735 O O . PHE A 1 93 ? -5.663 1.486 -11.789 1.00 97.06 93 PHE A O 1
ATOM 742 N N . TRP A 1 94 ? -4.322 3.094 -12.632 1.00 95.69 94 TRP A N 1
ATOM 743 C CA . TRP A 1 94 ? -5.412 3.973 -13.059 1.00 95.69 94 TRP A CA 1
ATOM 744 C C . TRP A 1 94 ? -6.301 3.315 -14.112 1.00 95.69 94 TRP A C 1
ATOM 746 O O . TRP A 1 94 ? -7.518 3.257 -13.936 1.00 95.69 94 TRP A O 1
ATOM 756 N N . ARG A 1 95 ? -5.700 2.708 -15.137 1.00 95.75 95 ARG A N 1
ATOM 757 C CA . ARG A 1 95 ? -6.446 2.002 -16.181 1.00 95.75 95 ARG A CA 1
ATOM 758 C C . ARG A 1 95 ? -7.257 0.835 -15.625 1.00 95.75 95 ARG A C 1
ATOM 760 O O . ARG A 1 95 ? -8.414 0.663 -15.992 1.00 95.75 95 ARG A O 1
ATOM 767 N N . LYS A 1 96 ? -6.657 0.039 -14.734 1.00 95.38 96 LYS A N 1
ATOM 768 C CA . LYS A 1 96 ? -7.276 -1.158 -14.146 1.00 95.38 96 LYS A CA 1
ATOM 769 C C . LYS A 1 96 ? -8.429 -0.819 -13.202 1.00 95.38 96 LYS A C 1
ATOM 771 O O . LYS A 1 96 ? -9.445 -1.503 -13.234 1.00 95.38 96 LYS A O 1
ATOM 776 N N . ASN A 1 97 ? -8.272 0.209 -12.370 1.00 94.00 97 ASN A N 1
ATOM 777 C CA . ASN A 1 97 ? -9.215 0.494 -11.287 1.00 94.00 97 ASN A CA 1
ATOM 778 C C . ASN A 1 97 ? -10.202 1.631 -11.606 1.00 94.00 97 ASN A C 1
ATOM 780 O O . ASN A 1 97 ? -11.239 1.723 -10.953 1.00 94.00 97 ASN A O 1
ATOM 784 N N . PHE A 1 98 ? -9.912 2.473 -12.606 1.00 92.38 98 PHE A N 1
ATOM 785 C CA . PHE A 1 98 ? -10.709 3.666 -12.929 1.00 92.38 98 PHE A CA 1
ATOM 786 C C . PHE A 1 98 ? -11.024 3.837 -14.424 1.00 92.38 98 PHE A C 1
ATOM 788 O O . PHE A 1 98 ? -11.780 4.742 -14.771 1.00 92.38 98 PHE A O 1
ATOM 795 N N . GLY A 1 99 ? -10.492 2.985 -15.308 1.00 88.06 99 GLY A N 1
ATOM 796 C CA . GLY A 1 99 ? -10.835 2.987 -16.736 1.00 88.06 99 GLY A CA 1
ATOM 797 C C . GLY A 1 99 ? -10.304 4.181 -17.539 1.00 88.06 99 GLY A C 1
ATOM 798 O O . GLY A 1 99 ? -10.844 4.463 -18.607 1.00 88.06 99 GLY A O 1
ATOM 799 N N . ILE A 1 100 ? -9.273 4.870 -17.035 1.00 76.69 100 ILE A N 1
ATOM 800 C CA . ILE A 1 100 ? -8.599 6.004 -17.697 1.00 76.69 100 ILE A CA 1
ATOM 801 C C . ILE A 1 100 ? -7.162 5.678 -18.103 1.00 76.69 100 ILE A C 1
ATOM 803 O O . ILE A 1 100 ? -6.503 4.891 -17.386 1.00 76.69 100 ILE A O 1
#

Foldseek 3Di:
DDADDDPDDDDDAKDFHQFDDPQDDDDDPVLCVVQVHFDVVQDDPCSRSLSSLSSVVVVDTDIDDRVDDDDDDDDDDPPVVVCVRVVVNVVVSCCVRPVD

pLDDT: mean 92.13, std 9.03, range [49.56, 98.31]

Radius of gyration: 14.31 Å; chains: 1; bounding box: 35×28×37 Å

Sequence (100 aa):
VRAEHIREVPRGTPYRVDWVDGCCLLVRCAAAAAVGGFDEDYFLYYEDADLCQRVGHAGWSILVAPGAEVGHDKSAVPAAHYFHYMTRNRYRFWRKNFGI